Protein AF-A0AAV6YEI7-F1 (afdb_monomer)

pLDDT: mean 71.67, std 19.48, range [31.8, 94.25]

Sequence (165 aa):
MTSSYTYKLFGFTEKFRGATVVNPVRDRPRTGGLQQFLQNLNHKGQGEGVAVEAGEEAPVRSASPLMQIESFLFALTNANQDGRVVVQQQGTLAQCSLKFLMLNPAVHFCEVLQDCRSVIIAGGTMQPVSDFKQQLLIAAGLLPERIVEFSCGEWRPLPVIRVLR

Organism: Engystomops pustulosus (NCBI:txid76066)

Nearest PDB structures (foldseek):
  6i9r-assembly1_I  TM=1.459E-01  e=4.360E-01  Homo sapiens
  3gw6-assembly2_C  TM=1.438E-01  e=2.934E+00  Escherichia phage K1F

Secondary structure (DSSP, 8-state):
--HHHHHHHHHHHHHTTTSS---------S--HHHHHHHHHHH--S--------------TT--HHHHHHHHHHHHHS--TTEEEEEE--SSGGG-EEEEEES-SHHHHHHHHHH-SEEEEE-TT--SHHHHIIIIIITTT--GGGEEEEEE-SSSPEEEEEEE-

Structure (mmCIF, N/CA/C/O backbone):
data_AF-A0AAV6YEI7-F1
#
_entry.id   AF-A0AAV6YEI7-F1
#
loop_
_atom_site.group_PDB
_atom_site.id
_atom_site.type_symbol
_atom_site.label_atom_id
_atom_site.label_alt_id
_atom_site.label_comp_id
_atom_site.label_asym_id
_atom_site.label_entity_id
_atom_site.label_seq_id
_atom_site.pdbx_PDB_ins_code
_atom_site.Cartn_x
_atom_site.Cartn_y
_atom_site.Cartn_z
_atom_site.occupancy
_atom_site.B_iso_or_equiv
_atom_site.auth_seq_id
_atom_site.auth_comp_id
_atom_site.auth_asym_id
_atom_site.auth_atom_id
_atom_site.pdbx_PDB_model_num
ATOM 1 N N . MET A 1 1 ? -22.895 8.408 -4.593 1.00 40.12 1 MET A N 1
ATOM 2 C CA . MET A 1 1 ? -24.005 8.235 -3.622 1.00 40.12 1 MET A CA 1
ATOM 3 C C . MET A 1 1 ? -23.623 8.591 -2.170 1.00 40.12 1 MET A C 1
ATOM 5 O O . MET A 1 1 ? -24.346 8.234 -1.256 1.00 40.12 1 MET A O 1
ATOM 9 N N . THR A 1 2 ? -22.555 9.359 -1.917 1.00 48.31 2 THR A N 1
ATOM 10 C CA . THR A 1 2 ? -22.012 9.610 -0.559 1.00 48.31 2 THR A CA 1
ATOM 11 C C . THR A 1 2 ? -22.419 10.957 0.067 1.00 48.31 2 THR A C 1
ATOM 13 O O . THR A 1 2 ? -22.122 11.228 1.229 1.00 48.31 2 THR A O 1
ATOM 16 N N . SER A 1 3 ? -23.127 11.821 -0.671 1.00 53.50 3 SER A N 1
ATOM 17 C CA . SER A 1 3 ? -23.370 13.206 -0.236 1.00 53.50 3 SER A CA 1
ATOM 18 C C . SER A 1 3 ? -24.478 13.344 0.826 1.00 53.50 3 SER A C 1
ATOM 20 O O . SER A 1 3 ? -24.298 14.068 1.798 1.00 53.50 3 SER A O 1
ATOM 22 N N . SER A 1 4 ? -25.595 12.606 0.734 1.00 49.75 4 SER A N 1
ATOM 23 C CA . SER A 1 4 ? -26.740 12.809 1.652 1.00 49.75 4 SER A CA 1
ATOM 24 C C . SER A 1 4 ? -26.497 12.304 3.084 1.00 49.75 4 SER A C 1
ATOM 26 O O . SER A 1 4 ? -26.975 12.912 4.043 1.00 49.75 4 SER A O 1
ATOM 28 N N . TYR A 1 5 ? -25.728 11.222 3.247 1.00 55.44 5 TYR A N 1
ATOM 29 C CA . TYR A 1 5 ? -25.416 10.657 4.566 1.00 55.44 5 TYR A CA 1
ATOM 30 C C . TYR A 1 5 ? -24.454 11.545 5.359 1.00 55.44 5 TYR A C 1
ATOM 32 O O . TYR A 1 5 ? -24.682 11.800 6.541 1.00 55.44 5 TYR A O 1
ATOM 40 N N . THR A 1 6 ? -23.452 12.108 4.682 1.00 58.28 6 THR A N 1
ATOM 41 C CA . THR A 1 6 ? -22.434 12.981 5.280 1.00 58.28 6 THR A CA 1
ATOM 42 C C . THR A 1 6 ? -23.044 14.210 5.969 1.00 58.28 6 THR A C 1
ATOM 44 O O . THR A 1 6 ? -22.725 14.494 7.124 1.00 58.28 6 THR A O 1
ATOM 47 N N . TYR A 1 7 ? -23.988 14.903 5.317 1.00 55.78 7 TYR A N 1
ATOM 48 C CA . TYR A 1 7 ? -24.651 16.078 5.907 1.00 55.78 7 TYR A CA 1
ATOM 49 C C . TYR A 1 7 ? -25.554 15.727 7.095 1.00 55.78 7 TYR A C 1
ATOM 51 O O . TYR A 1 7 ? -25.612 16.472 8.074 1.00 55.78 7 TYR A O 1
ATOM 59 N N . LYS A 1 8 ? -26.241 14.579 7.042 1.00 57.72 8 LYS A N 1
ATOM 60 C CA . LYS A 1 8 ? -27.113 14.122 8.136 1.00 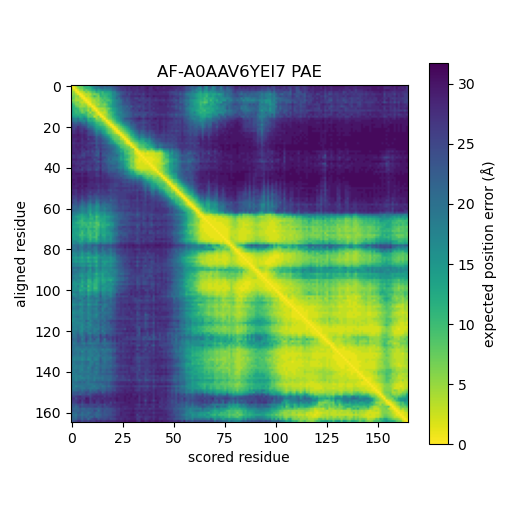57.72 8 LYS A CA 1
ATOM 61 C C . LYS A 1 8 ? -26.320 13.733 9.384 1.00 57.72 8 LYS A C 1
ATOM 63 O O . LYS A 1 8 ? -26.767 13.996 10.498 1.00 57.72 8 LYS A O 1
ATOM 68 N N . LEU A 1 9 ? -25.137 13.151 9.200 1.00 57.50 9 LEU A N 1
ATOM 69 C CA . LEU A 1 9 ? -24.235 12.773 10.289 1.00 57.50 9 LEU A CA 1
ATOM 70 C C . LEU A 1 9 ? -23.588 13.993 10.954 1.00 57.50 9 LEU A C 1
ATOM 72 O O . LEU A 1 9 ? -23.445 14.008 12.176 1.00 57.50 9 LEU A O 1
ATOM 76 N N . PHE A 1 10 ? -23.282 15.048 10.190 1.00 54.28 10 PHE A N 1
ATOM 77 C CA . PHE A 1 10 ? -22.758 16.303 10.741 1.00 54.28 10 PHE A CA 1
ATOM 78 C C . PHE A 1 10 ? -23.701 16.902 11.801 1.00 54.28 10 PHE A C 1
ATOM 80 O O . PHE A 1 10 ? -23.269 17.189 12.919 1.00 54.28 10 PHE A O 1
ATOM 87 N N . GLY A 1 11 ? -25.006 16.964 11.509 1.00 56.75 11 GLY A N 1
ATOM 88 C CA . GLY A 1 11 ? -26.021 17.452 12.454 1.00 56.75 11 GLY A CA 1
ATOM 89 C C . GLY A 1 11 ? -26.229 16.566 13.693 1.00 56.75 11 GLY A C 1
ATOM 90 O O . GLY A 1 11 ? -26.733 17.036 14.713 1.00 56.75 11 GLY A O 1
ATOM 91 N N . PHE A 1 12 ? -25.826 15.291 13.648 1.00 55.81 12 PHE A N 1
ATOM 92 C CA . PHE A 1 12 ? -25.880 14.395 14.809 1.00 55.81 12 PHE A CA 1
ATOM 93 C C . PHE A 1 12 ? -24.758 14.702 15.809 1.00 55.81 12 PHE A C 1
ATOM 95 O O . PHE A 1 12 ? -24.971 14.663 17.017 1.00 55.81 12 PHE A O 1
ATOM 102 N N . THR A 1 13 ? -23.573 15.079 15.324 1.00 55.34 13 THR A N 1
ATOM 103 C CA . THR A 1 13 ? -22.413 15.352 16.190 1.00 55.34 13 THR A CA 1
ATOM 104 C C . THR A 1 13 ? -22.538 16.613 17.032 1.00 55.34 13 THR A C 1
ATOM 106 O O . THR A 1 13 ? -22.047 16.638 18.159 1.00 55.34 13 THR A O 1
ATOM 109 N N . GLU A 1 14 ? -23.255 17.630 16.547 1.00 56.97 14 GLU A N 1
ATOM 110 C CA . GLU A 1 14 ? -23.537 18.830 17.341 1.00 56.97 14 GLU A CA 1
ATOM 111 C C . GLU A 1 14 ? -24.400 18.524 18.569 1.00 56.97 14 GLU A C 1
ATOM 113 O O . GLU A 1 14 ? -24.188 19.115 19.626 1.00 56.97 14 GLU A O 1
ATOM 118 N N . LYS A 1 15 ? -25.318 17.552 18.474 1.00 54.22 15 LYS A N 1
ATOM 119 C CA . LYS A 1 15 ? -26.237 17.200 19.570 1.00 54.22 15 LYS A CA 1
ATOM 120 C C . LYS A 1 15 ? -25.572 16.444 20.721 1.00 54.22 15 LYS A C 1
ATOM 122 O O . LYS A 1 15 ? -26.076 16.496 21.837 1.00 54.22 15 LYS A O 1
ATOM 127 N N . PHE A 1 16 ? -24.443 15.779 20.474 1.00 52.91 16 PHE A N 1
ATOM 128 C CA . PHE A 1 16 ? -23.733 14.975 21.480 1.00 52.91 16 PHE A CA 1
ATOM 129 C C . PHE A 1 16 ? -22.395 15.580 21.925 1.00 52.91 16 PHE A C 1
ATOM 131 O O . PHE A 1 16 ? -21.659 14.962 22.691 1.00 52.91 16 PHE A O 1
ATOM 138 N N . ARG A 1 17 ? -22.105 16.830 21.538 1.00 48.94 17 ARG A N 1
ATOM 139 C CA . ARG A 1 17 ? -20.912 17.577 21.978 1.00 48.94 17 ARG A CA 1
ATOM 140 C C . ARG A 1 17 ? -20.897 17.902 23.487 1.00 48.94 17 ARG A C 1
ATOM 142 O O . ARG A 1 17 ? -19.934 18.486 23.967 1.00 48.94 17 ARG A O 1
ATOM 149 N N . GLY A 1 18 ? -21.953 17.545 24.226 1.00 43.75 18 GLY A N 1
ATOM 150 C CA . GLY A 1 18 ? -22.171 17.891 25.636 1.00 43.75 18 GLY A CA 1
ATOM 151 C C . GLY A 1 18 ? -21.832 16.819 26.682 1.00 43.75 18 GLY A C 1
ATOM 152 O O . GLY A 1 18 ? -22.136 17.038 27.848 1.00 43.75 18 GLY A O 1
ATOM 153 N N . ALA A 1 19 ? -21.230 15.678 26.325 1.00 44.81 19 ALA A N 1
ATOM 154 C CA . ALA A 1 19 ? -20.910 14.628 27.311 1.00 44.81 19 ALA A CA 1
ATOM 155 C C . ALA A 1 19 ? -19.537 14.783 28.005 1.00 44.81 19 ALA A C 1
ATOM 157 O O . ALA A 1 19 ? -19.226 14.029 28.922 1.00 44.81 19 ALA A O 1
ATOM 158 N N . THR A 1 20 ? -18.726 15.773 27.626 1.00 39.41 20 THR A N 1
ATOM 159 C CA . THR A 1 20 ? -17.474 16.127 28.315 1.00 39.41 20 THR A CA 1
ATOM 160 C C . THR A 1 20 ? -17.583 17.535 28.891 1.00 39.41 20 THR A C 1
ATOM 162 O O . THR A 1 20 ? -17.179 18.526 28.289 1.00 39.41 20 THR A O 1
ATOM 165 N N . VAL A 1 21 ? -18.178 17.628 30.080 1.00 39.97 21 VAL A N 1
ATOM 166 C CA . VAL A 1 21 ? -18.236 18.866 30.861 1.00 39.97 21 VAL A CA 1
ATOM 167 C C . VAL A 1 21 ? -16.884 19.096 31.533 1.00 39.97 21 VAL A C 1
ATOM 169 O O . VAL A 1 21 ? -16.570 18.459 32.532 1.00 39.97 21 VAL A O 1
ATOM 172 N N . VAL A 1 22 ? -16.119 20.061 31.027 1.00 35.62 22 VAL A N 1
ATOM 173 C CA . VAL A 1 22 ? -15.235 20.894 31.853 1.00 35.62 22 VAL A CA 1
ATOM 174 C C . VAL A 1 22 ? -15.456 22.340 31.416 1.00 35.62 22 VAL A C 1
ATOM 176 O O . VAL A 1 22 ? -14.918 22.787 30.408 1.00 35.62 22 VAL A O 1
ATOM 179 N N . ASN A 1 23 ? -16.287 23.068 32.163 1.00 37.44 23 ASN A N 1
ATOM 180 C CA . ASN A 1 23 ? -16.282 24.530 32.131 1.00 37.44 23 ASN A CA 1
ATOM 181 C C . ASN A 1 23 ? -15.180 25.024 33.080 1.00 37.44 23 ASN 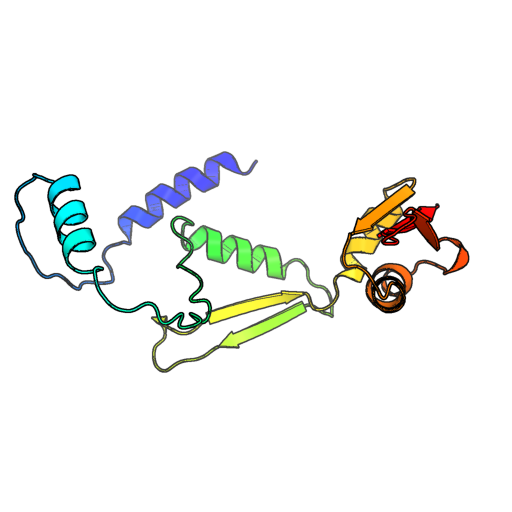A C 1
ATOM 183 O O . ASN A 1 23 ? -15.026 24.481 34.175 1.00 37.44 23 ASN A O 1
ATOM 187 N N . PRO A 1 24 ? -14.491 26.117 32.723 1.00 38.97 24 PRO A N 1
ATOM 188 C CA . PRO A 1 24 ? -14.802 27.312 33.491 1.00 38.97 24 PRO A CA 1
ATOM 189 C C . PRO A 1 24 ? -15.117 28.521 32.610 1.00 38.97 24 PRO A C 1
ATOM 191 O O . PRO A 1 24 ? -14.496 28.791 31.584 1.00 38.97 24 PRO A O 1
ATOM 194 N N . VAL A 1 25 ? -16.100 29.269 33.099 1.00 46.53 25 VAL A N 1
ATOM 195 C CA . VAL A 1 25 ? -16.501 30.607 32.674 1.00 46.53 25 VAL A CA 1
ATOM 196 C C . VAL A 1 25 ? -15.303 31.561 32.714 1.00 46.53 25 VAL A C 1
ATOM 198 O O . VAL A 1 25 ? -14.607 31.642 33.727 1.00 46.53 25 VAL A O 1
ATOM 201 N N . ARG A 1 26 ? -15.106 32.344 31.647 1.00 33.38 26 ARG A N 1
ATOM 202 C CA . ARG A 1 26 ? -14.465 33.665 31.732 1.00 33.38 26 ARG A CA 1
ATOM 203 C C . ARG A 1 26 ? -14.844 34.523 30.529 1.00 33.38 26 ARG A C 1
ATOM 205 O O . ARG A 1 26 ? -14.409 34.258 29.410 1.00 33.38 26 ARG A O 1
ATOM 212 N N . ASP A 1 27 ? -15.628 35.562 30.793 1.00 44.41 27 ASP A N 1
ATOM 213 C CA . ASP A 1 27 ? -15.865 36.673 29.877 1.00 44.41 27 ASP A CA 1
ATOM 214 C C . ASP A 1 27 ? -14.535 37.251 29.379 1.00 44.41 27 ASP A C 1
ATOM 216 O O . ASP A 1 27 ? -13.629 37.523 30.173 1.00 44.41 27 ASP A O 1
ATOM 220 N N . ARG A 1 28 ? -14.408 37.474 28.065 1.00 46.69 28 ARG A N 1
ATOM 221 C CA . ARG A 1 28 ? -13.392 38.387 27.523 1.00 46.69 28 ARG A CA 1
ATOM 222 C C . ARG A 1 28 ? -14.003 39.297 26.456 1.00 46.69 28 ARG A C 1
ATOM 224 O O . ARG A 1 28 ? -14.660 38.796 25.542 1.00 46.69 28 ARG A O 1
ATOM 231 N N . PRO A 1 29 ? -13.783 40.620 26.550 1.00 45.94 29 PRO A N 1
ATOM 232 C CA . PRO A 1 29 ? -14.271 41.574 25.569 1.00 45.94 29 PRO A CA 1
ATOM 233 C C . PRO A 1 29 ? -13.578 41.372 24.217 1.00 45.94 29 PRO A C 1
ATOM 235 O O . PRO A 1 29 ? -12.398 41.026 24.128 1.00 45.94 29 PRO A O 1
ATOM 238 N N . ARG A 1 30 ? -14.354 41.577 23.151 1.00 49.03 30 ARG A N 1
ATOM 239 C CA . ARG A 1 30 ? -13.927 41.475 21.756 1.00 49.03 30 ARG A CA 1
ATOM 240 C C . ARG A 1 30 ? -13.045 42.661 21.374 1.00 49.03 30 ARG A C 1
ATOM 242 O O . ARG A 1 30 ? -13.559 43.655 20.878 1.00 49.03 30 ARG A O 1
ATOM 249 N N . THR A 1 31 ? -11.733 42.518 21.511 1.00 53.16 31 THR A N 1
ATOM 250 C CA . THR A 1 31 ? -10.774 43.360 20.782 1.00 53.16 31 THR A CA 1
ATOM 251 C C . THR A 1 31 ? -9.393 42.707 20.739 1.00 53.16 31 THR A C 1
ATOM 253 O O . THR A 1 31 ? -8.850 42.318 21.765 1.00 53.16 31 THR A O 1
ATOM 256 N N . GLY A 1 32 ? -8.802 42.638 19.539 1.00 54.69 32 GLY A N 1
ATOM 257 C CA . GLY A 1 32 ? -7.345 42.739 19.398 1.00 54.69 32 GLY A CA 1
ATOM 258 C C . GLY A 1 32 ? -6.532 41.464 19.152 1.00 54.69 32 GLY A C 1
ATOM 259 O O . GLY A 1 32 ? -5.502 41.290 19.795 1.00 54.69 32 GLY A O 1
ATOM 260 N N . GLY A 1 33 ? -6.878 40.632 18.159 1.00 69.19 33 GLY A N 1
ATOM 261 C CA . GLY A 1 33 ? -5.979 39.551 17.698 1.00 69.19 33 GLY A CA 1
ATOM 262 C C . GLY A 1 33 ? -4.579 40.049 17.288 1.00 69.19 33 GLY A C 1
ATOM 263 O O . GLY A 1 33 ? -3.578 39.372 17.505 1.00 69.19 33 GLY A O 1
ATOM 264 N N . LEU A 1 34 ? -4.494 41.287 16.792 1.00 73.75 34 LEU A N 1
ATOM 265 C CA . LEU A 1 34 ? -3.230 41.951 16.471 1.00 73.75 34 LEU A CA 1
ATOM 266 C C . LEU A 1 34 ? -2.430 42.357 17.723 1.00 73.75 34 LEU A C 1
ATOM 268 O O . LEU A 1 34 ? -1.206 42.266 17.736 1.00 73.75 34 LEU A O 1
ATOM 272 N N . GLN A 1 35 ? -3.108 42.773 18.795 1.00 74.19 35 GLN A N 1
ATOM 273 C CA . GLN A 1 35 ? -2.458 43.229 20.027 1.00 74.19 35 GLN A CA 1
ATOM 274 C C . GLN A 1 35 ? -1.762 42.065 20.747 1.00 74.19 35 GLN A C 1
ATOM 276 O O . GLN A 1 35 ? -0.666 42.220 21.281 1.00 74.19 35 GLN A O 1
ATOM 281 N N . GLN A 1 36 ? -2.363 40.876 20.676 1.00 73.75 36 GLN A N 1
ATOM 282 C CA . GLN A 1 36 ? -1.796 39.650 21.228 1.00 73.75 36 GLN A CA 1
ATOM 283 C C . GLN A 1 36 ? -0.602 39.135 20.407 1.00 73.75 36 GLN A C 1
ATOM 285 O O . GLN A 1 36 ? 0.367 38.626 20.967 1.00 73.75 36 GLN A O 1
ATOM 290 N N . PHE A 1 37 ? -0.626 39.332 19.086 1.00 75.94 37 PHE A N 1
ATOM 291 C CA . PHE A 1 37 ? 0.499 39.004 18.211 1.00 75.94 37 PHE A CA 1
ATOM 292 C C . PHE A 1 37 ? 1.723 39.897 18.473 1.00 75.94 37 PHE A C 1
ATOM 294 O O . PHE A 1 37 ? 2.837 39.392 18.611 1.00 75.94 37 PHE A O 1
ATOM 301 N N . LEU A 1 38 ? 1.518 41.210 18.624 1.00 77.19 38 LEU A N 1
ATOM 302 C CA . LEU A 1 38 ? 2.601 42.150 18.937 1.00 77.19 38 LEU A CA 1
ATOM 303 C C . LEU A 1 38 ? 3.234 41.876 20.313 1.00 77.19 38 LEU A C 1
ATOM 305 O O . LEU A 1 38 ? 4.450 41.985 20.459 1.00 77.19 38 LEU A O 1
ATOM 309 N N . GLN A 1 39 ? 2.442 41.450 21.304 1.00 71.81 39 GLN A N 1
ATOM 310 C CA . GLN A 1 39 ? 2.969 41.050 22.615 1.00 71.81 39 GLN A CA 1
ATOM 311 C C . GLN A 1 39 ? 3.868 39.806 22.542 1.00 71.81 39 GLN A C 1
ATOM 313 O O . GLN A 1 39 ? 4.894 39.761 23.223 1.00 71.81 39 GLN A O 1
ATOM 318 N N . ASN A 1 40 ? 3.529 38.830 21.692 1.00 75.56 40 ASN A N 1
ATOM 319 C CA . ASN A 1 40 ? 4.316 37.604 21.527 1.00 75.56 40 ASN A CA 1
ATOM 320 C C . ASN A 1 40 ? 5.655 37.849 20.820 1.00 75.56 40 ASN A C 1
ATOM 322 O O . ASN A 1 40 ? 6.659 37.238 21.182 1.00 75.56 40 ASN A O 1
ATOM 326 N N . LEU A 1 41 ? 5.693 38.757 19.841 1.00 77.31 41 LEU A N 1
ATOM 327 C CA . LEU A 1 41 ? 6.937 39.115 19.155 1.00 77.31 41 LEU A CA 1
ATOM 328 C C . LEU A 1 41 ? 7.927 39.822 20.083 1.00 77.31 41 LEU A C 1
ATOM 330 O O . LEU A 1 41 ? 9.122 39.549 20.016 1.00 77.31 41 LEU A O 1
ATOM 334 N N . ASN A 1 42 ? 7.437 40.662 20.998 1.00 66.31 42 ASN A N 1
ATOM 335 C CA . ASN A 1 42 ? 8.304 41.395 21.919 1.00 66.31 42 ASN A CA 1
ATOM 336 C C . ASN A 1 42 ? 9.016 40.487 22.944 1.00 66.31 42 ASN A C 1
ATOM 338 O O . ASN A 1 42 ? 10.025 40.881 23.517 1.00 66.31 42 ASN A O 1
ATOM 342 N N . HIS A 1 43 ? 8.517 39.264 23.164 1.00 57.97 43 HIS A N 1
ATOM 343 C CA . HIS A 1 43 ? 9.137 38.291 24.072 1.00 57.97 43 HIS A CA 1
ATOM 344 C C . HIS A 1 43 ? 10.122 37.345 23.370 1.00 57.97 43 HIS A C 1
ATOM 346 O O . HIS A 1 43 ? 10.941 36.718 24.036 1.00 57.97 43 HIS A O 1
ATOM 352 N N . LYS A 1 44 ? 10.097 37.249 22.034 1.00 52.97 44 LYS A N 1
ATOM 353 C CA . LYS A 1 44 ? 10.932 36.310 21.262 1.00 52.97 44 LYS A CA 1
ATOM 354 C C . LYS A 1 44 ? 12.280 36.920 20.844 1.00 52.97 44 LYS A C 1
ATOM 356 O O . LYS A 1 44 ? 12.774 36.666 19.750 1.00 52.97 44 LYS A O 1
ATOM 361 N N . GLY A 1 45 ? 12.844 37.762 21.709 1.00 46.81 45 GLY A N 1
ATOM 362 C CA . GLY A 1 45 ? 14.048 38.548 21.443 1.00 46.81 45 GLY A CA 1
ATOM 363 C C . GLY A 1 45 ? 15.376 37.930 21.886 1.00 46.81 45 GLY A C 1
ATOM 364 O O . GLY A 1 45 ? 16.396 38.573 21.667 1.00 46.81 45 GLY A O 1
ATOM 365 N N . GLN A 1 46 ? 15.422 36.740 22.504 1.00 37.03 46 GLN A N 1
ATOM 366 C CA . GLN A 1 46 ? 16.692 36.103 22.895 1.00 37.03 46 GLN A CA 1
ATOM 367 C C . GLN A 1 46 ? 16.625 34.564 22.844 1.00 37.03 46 GLN A C 1
ATOM 369 O O . GLN A 1 46 ? 15.851 33.957 23.577 1.00 37.03 46 GLN A O 1
ATOM 374 N N . GLY A 1 47 ? 17.489 33.956 22.018 1.00 33.38 47 GLY A N 1
ATOM 375 C CA . GLY A 1 47 ? 17.948 32.564 22.151 1.00 33.38 47 GLY A CA 1
ATOM 376 C C . GLY A 1 47 ? 17.304 31.535 21.217 1.00 33.38 47 GLY A C 1
ATOM 377 O O . GLY A 1 47 ? 16.330 30.884 21.581 1.00 33.38 47 GLY A O 1
ATOM 378 N N . GLU A 1 48 ? 17.891 31.333 20.036 1.00 36.00 48 GLU A N 1
ATOM 379 C CA . GLU A 1 48 ? 17.605 30.189 19.163 1.00 36.00 48 GLU A CA 1
ATOM 380 C C . GLU A 1 48 ? 18.303 28.922 19.684 1.00 36.00 48 GLU A C 1
ATOM 382 O O . GLU A 1 48 ? 19.528 28.834 19.723 1.00 36.00 48 GLU A O 1
ATOM 387 N N . GLY A 1 49 ? 17.502 27.923 20.053 1.00 31.80 49 GLY A N 1
ATOM 388 C CA . GLY A 1 49 ? 17.905 26.532 20.231 1.00 31.80 49 GLY A CA 1
ATOM 389 C C . GLY A 1 49 ? 16.795 25.656 19.660 1.00 31.80 49 GLY A C 1
ATOM 390 O O . GLY A 1 49 ? 15.694 25.614 20.203 1.00 31.80 49 GLY A O 1
ATOM 391 N N . VAL A 1 50 ? 17.053 25.024 18.515 1.00 37.66 50 VAL A N 1
ATOM 392 C CA . VAL A 1 50 ? 16.086 24.179 17.803 1.00 37.66 50 VAL A CA 1
ATOM 393 C C . VAL A 1 50 ? 15.928 22.863 18.565 1.00 37.66 50 VAL A C 1
ATOM 395 O O . VAL A 1 50 ? 16.779 21.981 18.477 1.00 37.66 50 VAL A O 1
ATOM 398 N N . ALA A 1 51 ? 14.835 22.736 19.318 1.00 31.89 51 ALA A N 1
ATOM 399 C CA . ALA A 1 51 ? 14.348 21.454 19.804 1.00 31.89 51 ALA A CA 1
ATOM 400 C C . ALA A 1 51 ? 13.485 20.805 18.712 1.00 31.89 51 ALA A C 1
ATOM 402 O O . ALA A 1 51 ? 12.556 21.413 18.183 1.00 31.89 51 ALA A O 1
ATOM 403 N N . VAL A 1 52 ? 13.839 19.570 18.364 1.00 37.69 52 VAL A N 1
ATOM 404 C CA . VAL A 1 52 ? 13.079 18.688 17.478 1.00 37.69 52 VAL A CA 1
ATOM 405 C C . VAL A 1 52 ? 11.793 18.296 18.204 1.00 37.69 52 VAL A C 1
ATOM 407 O O . VAL A 1 52 ? 11.846 17.542 19.174 1.00 37.69 52 VAL A O 1
ATOM 410 N N . GLU A 1 53 ? 10.645 18.804 17.757 1.00 33.31 53 GLU A N 1
ATOM 411 C CA . GLU A 1 53 ? 9.354 18.315 18.237 1.00 33.31 53 GLU A CA 1
ATOM 412 C C . GLU A 1 53 ? 9.025 16.984 17.557 1.00 33.31 53 GLU A C 1
ATOM 414 O O . GLU A 1 53 ? 8.879 16.886 16.336 1.00 33.31 53 GLU A O 1
ATOM 419 N N . ALA A 1 54 ? 8.946 15.941 18.384 1.00 33.16 54 ALA A N 1
ATOM 420 C CA . ALA A 1 54 ? 8.305 14.685 18.048 1.00 33.16 54 ALA A CA 1
ATOM 421 C C . ALA A 1 54 ? 6.867 14.973 17.600 1.00 33.16 54 ALA A C 1
ATOM 423 O O . ALA A 1 54 ? 6.145 15.713 18.264 1.00 33.16 54 ALA A O 1
ATOM 424 N N . GLY A 1 55 ? 6.475 14.405 16.459 1.00 34.28 55 GLY A N 1
ATOM 425 C CA . GLY A 1 55 ? 5.175 14.640 15.843 1.00 34.28 55 GLY A CA 1
ATOM 426 C C . GLY A 1 55 ? 4.018 14.234 16.751 1.00 34.28 55 GLY A C 1
ATOM 427 O O . GLY A 1 55 ? 3.617 13.072 16.776 1.00 34.28 55 GLY A O 1
ATOM 428 N N . GLU A 1 56 ? 3.444 15.209 17.447 1.00 38.09 56 GLU A N 1
ATOM 429 C CA . GLU A 1 56 ? 2.056 15.146 17.875 1.00 38.09 56 GLU A CA 1
ATOM 430 C C . GLU A 1 56 ? 1.193 15.297 16.617 1.00 38.09 56 GLU A C 1
ATOM 432 O O . GLU A 1 56 ? 1.073 16.380 16.039 1.00 38.09 56 GLU A O 1
ATOM 437 N N . GLU A 1 57 ? 0.623 14.183 16.145 1.00 44.22 57 GLU A N 1
ATOM 438 C CA . GLU A 1 57 ? -0.456 14.206 15.159 1.00 44.22 57 GLU A CA 1
ATOM 439 C C . GLU A 1 57 ? -1.569 15.104 15.711 1.00 44.22 57 GLU A C 1
ATOM 441 O O . GLU A 1 57 ? -2.308 14.726 16.622 1.00 44.22 57 GLU A O 1
ATOM 446 N N . ALA A 1 58 ? -1.668 16.325 15.179 1.00 39.97 58 ALA A N 1
ATOM 447 C CA . ALA A 1 58 ? -2.755 17.233 15.494 1.00 39.97 58 ALA A CA 1
ATOM 448 C C . ALA A 1 58 ? -4.086 16.475 15.336 1.00 39.97 58 ALA A C 1
ATOM 450 O O . ALA A 1 58 ? -4.285 15.818 14.308 1.00 39.97 58 ALA A O 1
ATOM 451 N N . PRO A 1 59 ? -5.010 16.550 16.313 1.00 46.53 59 PRO A N 1
ATOM 452 C CA . PRO A 1 59 ? -6.263 15.820 16.231 1.00 46.53 59 PRO A CA 1
ATOM 453 C C . PRO A 1 59 ? -6.964 16.254 14.951 1.00 46.53 59 PRO A C 1
ATOM 455 O O . PRO A 1 59 ? -7.188 17.451 14.754 1.00 46.53 59 PRO A O 1
ATOM 458 N N . VAL A 1 60 ? -7.260 15.287 14.077 1.00 48.31 60 VAL A N 1
ATOM 459 C CA . VAL A 1 60 ? -7.974 15.488 12.813 1.00 48.31 60 VAL A CA 1
ATOM 460 C C . VAL A 1 60 ? -9.251 16.261 13.123 1.00 48.31 60 VAL A C 1
ATOM 462 O O . VAL A 1 60 ? -10.250 15.718 13.600 1.00 48.31 60 VAL A O 1
ATOM 465 N N . ARG A 1 61 ? -9.197 17.578 12.923 1.00 52.72 61 ARG A N 1
ATOM 466 C CA . ARG A 1 61 ? -10.335 18.458 13.138 1.00 52.72 61 ARG A CA 1
ATOM 467 C C . ARG A 1 61 ? -11.334 18.142 12.030 1.00 52.72 61 ARG A C 1
ATOM 469 O O . ARG A 1 61 ? -10.992 18.238 10.857 1.00 52.72 61 ARG A O 1
ATOM 476 N N . SER A 1 62 ? -12.571 17.835 12.425 1.00 51.66 62 SER A N 1
ATOM 477 C CA . SER A 1 62 ? -13.795 17.834 11.600 1.00 51.66 62 SER A CA 1
ATOM 478 C C . SER A 1 62 ? -14.168 16.594 10.765 1.00 51.66 62 SER A C 1
ATOM 480 O O . SER A 1 62 ? -14.833 16.732 9.745 1.00 51.66 62 SER A O 1
ATOM 482 N N . ALA A 1 63 ? -13.884 15.374 11.231 1.00 59.47 63 ALA A N 1
ATOM 483 C CA . ALA A 1 63 ? -14.694 14.214 10.830 1.00 59.47 63 ALA A CA 1
ATOM 484 C C . ALA A 1 63 ? -15.720 13.912 11.932 1.00 59.47 63 ALA A C 1
ATOM 486 O O . ALA A 1 63 ? -15.381 13.943 13.116 1.00 59.47 63 ALA A O 1
ATOM 487 N N . SER A 1 64 ? -16.977 13.637 11.572 1.00 82.00 64 SER A N 1
ATOM 488 C CA . SER A 1 64 ? -17.939 13.139 12.561 1.00 82.00 64 SER A CA 1
ATOM 489 C C . SER A 1 64 ? -17.405 11.831 13.178 1.00 82.00 64 SER A C 1
ATOM 491 O O . SER A 1 64 ? -16.843 11.021 12.436 1.00 82.00 64 SER A O 1
ATOM 493 N N . PRO A 1 65 ? -17.567 11.565 14.491 1.00 80.62 65 PRO A N 1
ATOM 494 C CA . PRO A 1 65 ? -17.102 10.310 15.092 1.00 80.62 65 PRO A CA 1
ATOM 495 C C . PRO A 1 65 ? -17.665 9.073 14.382 1.00 80.62 65 PRO A C 1
ATOM 497 O O . PRO A 1 65 ? -16.996 8.055 14.250 1.00 80.62 65 PRO A O 1
ATOM 500 N N . LEU A 1 66 ? -18.881 9.184 13.843 1.00 86.06 66 LEU A N 1
ATOM 501 C CA . LEU A 1 66 ? -19.502 8.127 13.052 1.00 86.06 66 LEU A CA 1
ATOM 502 C C . LEU A 1 66 ? -18.827 7.917 11.692 1.00 86.06 66 LEU A C 1
ATOM 504 O O . LEU A 1 66 ? -18.691 6.773 11.283 1.00 86.06 66 LEU A O 1
ATOM 508 N N . MET A 1 67 ? -18.341 8.968 11.024 1.00 84.56 67 MET A N 1
ATOM 509 C CA . MET A 1 67 ? -17.541 8.808 9.801 1.00 84.56 67 MET A CA 1
ATOM 510 C C . MET A 1 67 ? -16.194 8.142 10.076 1.00 84.56 67 MET A C 1
ATOM 512 O O . MET A 1 67 ? -15.704 7.394 9.234 1.00 84.56 67 MET A O 1
ATOM 516 N N . GLN A 1 68 ? -15.593 8.381 11.246 1.00 84.12 68 GLN A N 1
ATOM 517 C CA . GLN A 1 68 ? -14.370 7.675 11.646 1.00 84.12 68 GLN A CA 1
ATOM 518 C C . GLN A 1 68 ? -14.642 6.179 11.844 1.00 84.12 68 GLN A C 1
ATOM 520 O O . GLN A 1 68 ? -13.878 5.350 11.355 1.00 84.12 68 GLN A O 1
ATOM 525 N N . ILE A 1 69 ? -15.760 5.832 12.490 1.00 89.06 69 ILE A N 1
ATOM 526 C CA . ILE A 1 69 ? -16.191 4.438 12.664 1.00 89.06 69 ILE A CA 1
ATOM 527 C C . ILE A 1 69 ? -16.521 3.796 11.312 1.00 89.06 69 ILE A C 1
ATOM 529 O O . ILE A 1 69 ? -16.057 2.694 11.041 1.00 89.06 69 ILE A O 1
ATOM 533 N N . GLU A 1 70 ? -17.274 4.479 10.448 1.00 89.94 70 GLU A N 1
ATOM 534 C CA . GLU A 1 70 ? -17.596 4.005 9.097 1.00 89.94 70 GLU A CA 1
ATOM 535 C C . GLU A 1 70 ? -16.325 3.739 8.290 1.00 89.94 70 GLU A C 1
ATOM 537 O O . GLU A 1 70 ? -16.170 2.658 7.733 1.00 89.94 70 GLU A O 1
ATOM 542 N N . SER A 1 71 ? -15.387 4.688 8.282 1.00 87.44 71 SER A N 1
ATOM 543 C CA . SER A 1 71 ? -14.116 4.548 7.564 1.00 87.44 71 SER A CA 1
ATOM 544 C C . SER A 1 71 ? -13.291 3.381 8.104 1.00 87.44 71 SER A C 1
ATOM 546 O O . SER A 1 71 ? -12.688 2.648 7.327 1.00 87.44 71 SER A O 1
ATOM 548 N N . PHE A 1 72 ? -13.285 3.173 9.425 1.00 89.94 72 PHE A N 1
ATOM 549 C CA . PHE A 1 72 ? -12.600 2.043 10.047 1.00 89.94 72 PHE A CA 1
ATOM 550 C C . PHE A 1 72 ? -13.248 0.705 9.673 1.00 89.94 72 PHE A C 1
ATOM 552 O O . PHE A 1 72 ? -12.550 -0.215 9.257 1.00 89.94 72 PHE A O 1
ATOM 559 N N . LEU A 1 73 ? -14.577 0.600 9.755 1.00 91.00 73 LEU A N 1
ATOM 560 C CA . LEU A 1 73 ? -15.307 -0.601 9.343 1.00 91.00 73 LEU A CA 1
ATOM 561 C C . LEU A 1 73 ? -15.130 -0.880 7.849 1.00 91.00 73 LEU A C 1
ATOM 563 O O . LEU A 1 73 ? -14.904 -2.024 7.471 1.00 91.00 73 LEU A O 1
ATOM 567 N N . PHE A 1 74 ? -15.167 0.154 7.008 1.00 87.62 74 PHE A N 1
ATOM 568 C CA . PHE A 1 74 ? -14.884 0.038 5.582 1.00 87.62 74 PHE A CA 1
ATOM 569 C C . PHE A 1 74 ? -13.452 -0.447 5.338 1.00 87.62 74 PHE A C 1
ATOM 571 O O . PHE A 1 74 ? -13.238 -1.357 4.541 1.00 87.62 74 PHE A O 1
ATOM 578 N N . ALA A 1 75 ? -12.469 0.077 6.071 1.00 86.81 75 ALA A N 1
ATOM 579 C CA . ALA A 1 75 ? -11.097 -0.405 5.984 1.00 86.81 75 ALA A CA 1
ATOM 580 C C . ALA A 1 75 ? -10.995 -1.899 6.347 1.00 86.81 75 ALA A C 1
ATOM 582 O O . ALA A 1 75 ? -10.336 -2.637 5.619 1.00 86.81 75 ALA A O 1
ATOM 583 N N . LEU A 1 76 ? -11.727 -2.368 7.369 1.00 87.44 76 LEU A N 1
ATOM 584 C CA . LEU A 1 76 ? -11.804 -3.793 7.730 1.00 87.44 76 LEU A CA 1
ATOM 585 C C . LEU A 1 76 ? -12.441 -4.677 6.646 1.00 87.44 76 LEU A C 1
ATOM 587 O O . LEU A 1 76 ? -12.184 -5.880 6.631 1.00 87.44 76 LEU A O 1
ATOM 591 N N . THR A 1 77 ? -13.248 -4.119 5.733 1.00 85.69 77 THR A N 1
ATOM 592 C CA . THR A 1 77 ? -13.792 -4.893 4.600 1.00 85.69 77 THR A CA 1
ATOM 593 C C . THR A 1 77 ? -12.736 -5.252 3.558 1.00 85.69 77 THR A C 1
ATOM 595 O O . THR A 1 77 ? -12.934 -6.212 2.815 1.00 85.69 77 THR A O 1
ATOM 598 N N . ASN A 1 78 ? -11.587 -4.560 3.543 1.00 73.69 78 ASN A N 1
ATOM 599 C CA . ASN A 1 78 ? -10.403 -4.981 2.790 1.00 73.69 78 ASN A CA 1
ATOM 600 C C . ASN A 1 78 ? -9.733 -6.157 3.519 1.00 73.69 78 ASN A C 1
ATOM 602 O O . ASN A 1 78 ? -8.628 -6.040 4.052 1.00 73.69 78 ASN A O 1
ATOM 606 N N . ALA A 1 79 ? -10.446 -7.283 3.595 1.00 60.72 79 ALA A N 1
ATOM 607 C CA . ALA A 1 79 ? -10.067 -8.494 4.309 1.00 60.72 79 ALA A CA 1
ATOM 608 C C . ALA A 1 79 ? -8.950 -9.247 3.569 1.00 60.72 79 ALA A C 1
ATOM 610 O O . ALA A 1 79 ? -9.144 -10.339 3.041 1.00 60.72 79 ALA A O 1
ATOM 611 N N . ASN A 1 80 ? -7.762 -8.653 3.539 1.00 65.31 80 ASN A N 1
ATOM 612 C CA . ASN A 1 80 ? -6.550 -9.310 3.076 1.00 65.31 80 ASN A CA 1
ATOM 613 C C . ASN A 1 80 ? -5.846 -9.977 4.263 1.00 65.31 80 ASN A C 1
ATOM 615 O O . ASN A 1 80 ? -5.874 -9.469 5.386 1.00 65.31 80 ASN A O 1
ATOM 619 N N . GLN A 1 81 ? -5.169 -11.103 4.015 1.00 69.75 81 GLN A N 1
ATOM 620 C CA . GLN A 1 81 ? -4.441 -11.865 5.046 1.00 69.75 81 GLN A CA 1
ATOM 621 C C . GLN A 1 81 ? -3.362 -11.033 5.770 1.00 69.75 81 GLN A C 1
ATOM 623 O O . GLN A 1 81 ? -2.973 -11.354 6.896 1.00 69.75 81 GLN A O 1
ATOM 628 N N . ASP A 1 82 ? -2.929 -9.930 5.160 1.00 80.00 82 ASP A N 1
ATOM 629 C CA . ASP A 1 82 ? -1.872 -9.042 5.649 1.00 80.00 82 ASP A CA 1
ATOM 630 C C . ASP A 1 82 ? -2.389 -7.812 6.419 1.00 80.00 82 ASP A C 1
ATOM 632 O O . ASP A 1 82 ? -1.596 -6.986 6.874 1.00 80.00 82 ASP A O 1
ATOM 636 N N . GLY A 1 83 ? -3.707 -7.678 6.601 1.00 85.69 83 GLY A N 1
ATOM 637 C CA . GLY A 1 83 ? -4.294 -6.642 7.453 1.00 85.69 83 GLY A CA 1
ATOM 638 C C . GLY A 1 83 ? -4.053 -6.927 8.940 1.00 85.69 83 GLY A C 1
ATOM 639 O O . GLY A 1 83 ? -4.164 -8.068 9.397 1.00 85.69 83 GLY A O 1
ATOM 640 N N . ARG A 1 84 ? -3.721 -5.904 9.731 1.00 89.00 84 ARG A N 1
ATOM 641 C CA . ARG A 1 84 ? -3.547 -6.006 11.190 1.00 89.00 84 ARG A CA 1
ATOM 642 C C . ARG A 1 84 ? -4.314 -4.908 11.907 1.00 89.00 84 ARG A C 1
ATOM 644 O O . ARG A 1 84 ? -4.266 -3.747 11.512 1.00 89.00 84 ARG A O 1
ATOM 651 N N . VAL A 1 85 ? -4.975 -5.273 13.002 1.00 92.06 85 VAL A N 1
ATOM 652 C CA . VAL A 1 85 ? -5.575 -4.316 13.935 1.00 92.06 85 VAL A CA 1
ATOM 653 C C . VAL A 1 85 ? -4.631 -4.148 15.116 1.00 92.06 85 VAL A C 1
ATOM 655 O O . VAL A 1 85 ? -4.373 -5.092 15.858 1.00 92.06 85 VAL A O 1
ATOM 658 N N . VAL A 1 86 ? -4.114 -2.938 15.286 1.00 93.00 86 VAL A N 1
ATOM 659 C CA . VAL A 1 86 ? -3.301 -2.543 16.432 1.00 93.00 86 VAL A CA 1
ATOM 660 C C . VAL A 1 86 ? -4.218 -1.922 17.473 1.00 93.00 86 VAL A C 1
ATOM 662 O O . VAL A 1 86 ? -4.886 -0.921 17.207 1.00 93.00 86 VAL A O 1
ATOM 665 N N . VAL A 1 87 ? -4.230 -2.516 18.662 1.00 94.25 87 VAL A N 1
ATOM 666 C CA . VAL A 1 87 ? -4.967 -2.017 19.823 1.00 94.25 87 VAL A CA 1
ATOM 667 C C . VAL A 1 87 ? -3.972 -1.372 20.776 1.00 94.25 87 VAL A C 1
ATOM 669 O O . VAL A 1 87 ? -3.073 -2.042 21.278 1.00 94.25 87 VAL A O 1
ATOM 672 N N . GLN A 1 88 ? -4.130 -0.079 21.033 1.00 93.44 88 GLN A N 1
ATOM 673 C CA . GLN A 1 88 ? -3.362 0.631 22.050 1.00 93.44 88 GLN A CA 1
ATOM 674 C C . GLN A 1 88 ? -4.272 0.910 23.236 1.00 93.44 88 GLN A C 1
ATOM 676 O O . GLN A 1 88 ? -5.258 1.635 23.111 1.00 93.44 88 GLN A O 1
ATOM 681 N N . GLN A 1 89 ? -3.940 0.327 24.383 1.00 92.50 89 GLN A N 1
ATOM 682 C CA . GLN A 1 89 ? -4.624 0.592 25.642 1.00 92.50 89 GLN A CA 1
ATOM 683 C C . GLN A 1 89 ? -3.754 1.522 26.485 1.00 92.50 89 GLN A C 1
ATOM 685 O O . GLN A 1 89 ? -2.546 1.314 26.592 1.00 92.50 89 GLN A O 1
ATOM 690 N N . GLN A 1 90 ? -4.362 2.556 27.056 1.00 89.94 90 GLN A N 1
ATOM 691 C CA . GLN A 1 90 ? -3.704 3.505 27.953 1.00 89.94 90 GLN A CA 1
ATOM 692 C C . GLN A 1 90 ? -4.520 3.646 29.243 1.00 89.94 90 GLN A C 1
ATOM 694 O O . GLN A 1 90 ? -5.564 3.014 29.399 1.00 89.94 90 GLN A O 1
ATOM 699 N N . GLY A 1 91 ? -4.043 4.461 30.187 1.00 87.31 91 GLY A N 1
ATOM 700 C CA . GLY A 1 91 ? -4.646 4.586 31.519 1.00 87.31 91 GLY A CA 1
ATOM 701 C C . GLY A 1 91 ? -6.116 5.029 31.526 1.00 87.31 91 GLY A C 1
ATOM 702 O O . GLY A 1 91 ? -6.817 4.779 32.502 1.00 87.31 91 GLY A O 1
ATOM 703 N N . THR A 1 92 ? -6.607 5.652 30.449 1.00 87.88 92 THR A N 1
ATOM 704 C CA . THR A 1 92 ? -8.019 6.027 30.291 1.00 87.88 92 THR A CA 1
ATOM 705 C C . THR A 1 92 ? -8.559 5.641 28.914 1.00 87.88 92 THR A C 1
ATOM 707 O O . THR A 1 92 ? -7.829 5.649 27.926 1.00 87.88 92 THR A O 1
ATOM 710 N N . LEU A 1 93 ? -9.868 5.362 28.819 1.00 83.19 93 LEU A N 1
ATOM 711 C CA . LEU A 1 93 ? -10.527 5.000 27.551 1.00 83.19 93 LEU A CA 1
ATOM 712 C C . LEU A 1 93 ? -10.386 6.076 26.468 1.00 83.19 93 LEU A C 1
ATOM 714 O O . LEU A 1 93 ? -10.276 5.743 25.293 1.00 83.19 93 LEU A O 1
ATOM 718 N N . ALA A 1 94 ? -10.356 7.353 26.859 1.00 82.69 94 ALA A N 1
ATOM 719 C CA . ALA A 1 94 ? -10.178 8.474 25.936 1.00 82.69 94 ALA A CA 1
ATOM 720 C C . ALA A 1 94 ? -8.797 8.485 25.255 1.00 82.69 94 ALA A C 1
ATOM 722 O O . ALA A 1 94 ? -8.618 9.155 24.244 1.00 82.69 94 ALA A O 1
ATOM 723 N N . GLN A 1 95 ? -7.831 7.756 25.815 1.00 85.31 95 GLN A N 1
ATOM 724 C CA . GLN A 1 95 ? -6.467 7.633 25.308 1.00 85.31 95 GLN A CA 1
ATOM 725 C C . GLN A 1 95 ? -6.218 6.292 24.599 1.00 85.31 95 GLN A C 1
ATOM 727 O O . GLN A 1 95 ? -5.151 6.085 24.020 1.00 85.31 95 GLN A O 1
ATOM 732 N N . CYS A 1 96 ? -7.180 5.366 24.637 1.00 89.62 96 CYS A N 1
ATOM 733 C CA . CYS A 1 96 ? -7.098 4.121 23.884 1.00 89.62 96 CYS A CA 1
ATOM 734 C C . CYS A 1 96 ? -7.318 4.388 22.388 1.00 89.62 96 CYS A C 1
ATOM 736 O O . CYS A 1 96 ? -8.128 5.234 22.012 1.00 89.62 96 CYS A O 1
ATOM 738 N N . SER A 1 97 ? -6.637 3.639 21.518 1.00 90.75 97 SER A N 1
ATOM 739 C CA . SER A 1 97 ? -6.813 3.755 20.068 1.00 90.75 97 SER A CA 1
ATOM 740 C C . SER A 1 97 ? -6.832 2.401 19.363 1.00 90.75 97 SER A C 1
ATOM 742 O O . SER A 1 97 ? -6.264 1.411 19.831 1.00 90.75 97 SER A O 1
ATOM 744 N N . LEU A 1 98 ? -7.513 2.371 18.219 1.00 92.19 98 LEU A N 1
ATOM 745 C CA . LEU A 1 98 ? -7.570 1.240 17.302 1.00 92.19 98 LEU A CA 1
ATOM 746 C C . LEU A 1 98 ? -7.064 1.721 15.946 1.00 92.19 98 LEU A C 1
ATOM 748 O O . LEU A 1 98 ? -7.581 2.698 15.405 1.00 92.19 98 LEU A O 1
ATOM 752 N N . LYS A 1 99 ? -6.058 1.044 15.394 1.00 91.38 99 LYS A N 1
ATOM 753 C CA . LYS A 1 99 ? -5.509 1.350 14.069 1.00 91.38 99 LYS A CA 1
ATOM 754 C C . LYS A 1 99 ? -5.560 0.102 13.204 1.00 91.38 99 LYS A C 1
ATOM 756 O O . LYS A 1 99 ? -5.094 -0.951 13.626 1.00 91.38 99 LYS A O 1
ATOM 761 N N . PHE A 1 100 ? -6.114 0.215 12.004 1.00 90.06 100 PHE A N 1
ATOM 762 C CA . PHE A 1 100 ? -6.023 -0.837 10.998 1.00 90.06 100 PHE A CA 1
ATOM 763 C C . PHE A 1 100 ? -4.868 -0.512 10.051 1.00 90.06 100 PHE A C 1
ATOM 765 O O . PHE A 1 100 ? -4.806 0.592 9.513 1.00 90.06 100 PHE A O 1
ATOM 772 N N . LEU A 1 101 ? -3.942 -1.453 9.890 1.00 89.12 101 LEU A N 1
ATOM 773 C CA . LEU A 1 101 ? -2.753 -1.319 9.058 1.00 89.12 101 LEU A CA 1
ATOM 774 C C . LEU A 1 101 ? -2.740 -2.430 8.014 1.00 89.12 101 LEU A C 1
ATOM 776 O O . LEU A 1 101 ? -2.874 -3.606 8.349 1.00 89.12 101 LEU A O 1
ATOM 780 N N . MET A 1 102 ? -2.515 -2.053 6.762 1.00 84.62 102 MET A N 1
ATOM 781 C CA . MET A 1 102 ? -2.239 -2.989 5.679 1.00 84.62 102 MET A CA 1
ATOM 782 C C . MET A 1 102 ? -0.730 -3.153 5.556 1.00 84.62 102 MET A C 1
ATOM 784 O O . MET A 1 102 ? -0.038 -2.197 5.215 1.00 84.62 102 MET A O 1
ATOM 788 N N . LEU A 1 103 ? -0.213 -4.344 5.864 1.00 85.88 103 LEU A N 1
ATOM 789 C CA . LEU A 1 103 ? 1.235 -4.580 5.860 1.00 85.88 103 LEU A CA 1
ATOM 790 C C . LEU A 1 103 ? 1.802 -4.807 4.457 1.00 85.88 103 LEU A C 1
ATOM 792 O O . LEU A 1 103 ? 2.972 -4.522 4.218 1.00 85.88 103 LEU A O 1
ATOM 796 N N . ASN A 1 104 ? 0.980 -5.314 3.538 1.00 86.25 104 ASN A N 1
ATOM 797 C CA . ASN A 1 104 ? 1.400 -5.664 2.191 1.00 86.25 104 ASN A CA 1
ATOM 798 C C . ASN A 1 104 ? 0.682 -4.797 1.143 1.00 86.25 104 ASN A C 1
ATOM 800 O O . ASN A 1 104 ? -0.500 -5.021 0.866 1.00 86.25 104 ASN A O 1
ATOM 804 N N . PRO A 1 105 ? 1.373 -3.819 0.536 1.00 82.38 105 PRO A N 1
ATOM 805 C CA . PRO A 1 105 ? 0.788 -2.984 -0.506 1.00 82.38 105 PRO A CA 1
ATOM 806 C C . PRO A 1 105 ? 0.697 -3.693 -1.868 1.00 82.38 105 PRO A C 1
ATOM 808 O O . PRO A 1 105 ? -0.071 -3.253 -2.723 1.00 82.38 105 PRO A O 1
ATOM 811 N N . ALA A 1 106 ? 1.446 -4.781 -2.089 1.00 85.44 106 ALA A N 1
ATOM 812 C CA . ALA A 1 106 ? 1.537 -5.438 -3.393 1.00 85.44 106 ALA A CA 1
ATOM 813 C C . ALA A 1 106 ? 0.202 -6.044 -3.844 1.00 85.44 106 ALA A C 1
ATOM 815 O O . ALA A 1 106 ? -0.143 -5.953 -5.019 1.00 85.44 106 ALA A O 1
ATOM 816 N N . VAL A 1 107 ? -0.586 -6.577 -2.903 1.00 82.56 107 VAL A N 1
ATOM 817 C CA . VAL A 1 107 ? -1.883 -7.221 -3.182 1.00 82.56 107 VAL A CA 1
ATOM 818 C C . VAL A 1 107 ? -2.848 -6.266 -3.886 1.00 82.56 107 VAL A C 1
ATOM 820 O O . VAL A 1 107 ? -3.515 -6.653 -4.838 1.00 82.56 107 VAL A O 1
ATOM 823 N N . HIS A 1 108 ? -2.884 -5.003 -3.459 1.00 83.00 108 HIS A N 1
ATOM 824 C CA . HIS A 1 108 ? -3.731 -3.981 -4.080 1.00 83.00 108 HIS A CA 1
ATOM 825 C C . HIS A 1 108 ? -3.135 -3.436 -5.378 1.00 83.00 108 HIS A C 1
ATOM 827 O O . HIS A 1 108 ? -3.853 -2.970 -6.258 1.00 83.00 108 HIS A O 1
ATOM 833 N N . PHE A 1 109 ? -1.811 -3.497 -5.517 1.00 88.19 109 PHE A N 1
ATOM 834 C CA . PHE A 1 109 ? -1.133 -3.026 -6.716 1.00 88.19 109 PHE A CA 1
ATOM 835 C C . PHE A 1 109 ? -1.331 -3.975 -7.909 1.00 88.19 109 PHE A C 1
ATOM 837 O O . PHE A 1 109 ? -1.271 -3.530 -9.055 1.00 88.19 109 PHE A O 1
ATOM 844 N N . CYS A 1 110 ? -1.641 -5.254 -7.661 1.00 86.62 110 CYS A N 1
ATOM 845 C CA . CYS A 1 110 ? -1.999 -6.236 -8.688 1.00 86.62 110 CYS A CA 1
ATOM 846 C C . CYS A 1 110 ? -3.110 -5.743 -9.624 1.00 86.62 110 CYS A C 1
ATOM 848 O O . CYS A 1 110 ? -2.977 -5.869 -10.838 1.00 86.62 110 CYS A O 1
ATOM 850 N N . GLU A 1 111 ? -4.184 -5.166 -9.079 1.00 86.62 111 GLU A N 1
ATOM 851 C CA . GLU A 1 111 ? -5.327 -4.678 -9.867 1.00 86.62 111 GLU A CA 1
ATOM 852 C C . GLU A 1 111 ? -4.895 -3.557 -10.817 1.00 86.62 111 GLU A C 1
ATOM 854 O O . GLU A 1 111 ? -5.172 -3.600 -12.014 1.00 86.62 111 GLU A O 1
ATOM 859 N N . VAL A 1 112 ? -4.093 -2.611 -10.321 1.00 89.56 112 VAL A N 1
ATOM 860 C CA . VAL A 1 112 ? -3.537 -1.520 -11.135 1.00 89.56 112 VAL A CA 1
ATOM 861 C C . VAL A 1 112 ? -2.694 -2.074 -12.285 1.00 89.56 112 VAL A C 1
ATOM 863 O O . VAL A 1 112 ? -2.810 -1.621 -13.425 1.00 89.56 112 VAL A O 1
ATOM 866 N N . LEU A 1 113 ? -1.858 -3.074 -12.002 1.00 88.94 113 LEU A N 1
ATOM 867 C CA . LEU A 1 113 ? -1.016 -3.731 -13.001 1.00 88.94 113 LEU A CA 1
ATOM 868 C C . LEU A 1 113 ? -1.832 -4.529 -14.031 1.00 88.94 113 LEU A C 1
ATOM 870 O O . LEU A 1 113 ? -1.419 -4.633 -15.187 1.00 88.94 113 LEU A O 1
ATOM 874 N N . GLN A 1 114 ? -2.978 -5.081 -13.629 1.00 87.12 114 GLN A N 1
ATOM 875 C CA . GLN A 1 114 ? -3.887 -5.822 -14.501 1.00 87.12 114 GLN A CA 1
ATOM 876 C C . GLN A 1 114 ? -4.781 -4.910 -15.342 1.00 87.12 114 GLN A C 1
ATOM 878 O O . GLN A 1 114 ? -5.096 -5.261 -16.475 1.00 87.12 114 GLN A O 1
ATOM 883 N N . ASP A 1 115 ? -5.179 -3.742 -14.862 1.00 90.00 115 ASP A N 1
ATOM 884 C CA . ASP A 1 115 ? -6.063 -2.858 -15.628 1.00 90.00 115 ASP A CA 1
ATOM 885 C C . ASP A 1 115 ? -5.281 -1.967 -16.597 1.00 90.00 115 ASP A C 1
ATOM 887 O O . ASP A 1 115 ? -5.741 -1.649 -17.699 1.00 90.00 115 ASP A O 1
ATOM 891 N N . CYS A 1 116 ? -4.048 -1.608 -16.239 1.00 89.56 116 CYS A N 1
ATOM 892 C CA . CYS A 1 116 ? -3.224 -0.729 -17.055 1.00 89.56 116 CYS A CA 1
ATOM 893 C C . CYS A 1 116 ? -2.571 -1.465 -18.240 1.00 89.56 116 CYS A C 1
ATOM 895 O O . CYS A 1 116 ? -2.203 -2.638 -18.179 1.00 89.56 116 CYS A O 1
ATOM 897 N N . ARG A 1 117 ? -2.371 -0.744 -19.353 1.00 88.50 117 ARG A N 1
ATOM 898 C CA . ARG A 1 117 ? -1.538 -1.224 -20.478 1.00 88.50 117 ARG A CA 1
ATOM 899 C C . ARG A 1 117 ? -0.042 -1.106 -20.188 1.00 88.50 117 ARG A C 1
ATOM 901 O O . ARG A 1 117 ? 0.746 -1.906 -20.679 1.00 88.50 117 ARG A O 1
ATOM 908 N N . SER A 1 118 ? 0.343 -0.092 -19.423 1.00 90.25 118 SER A N 1
ATOM 909 C CA . SER A 1 118 ? 1.708 0.1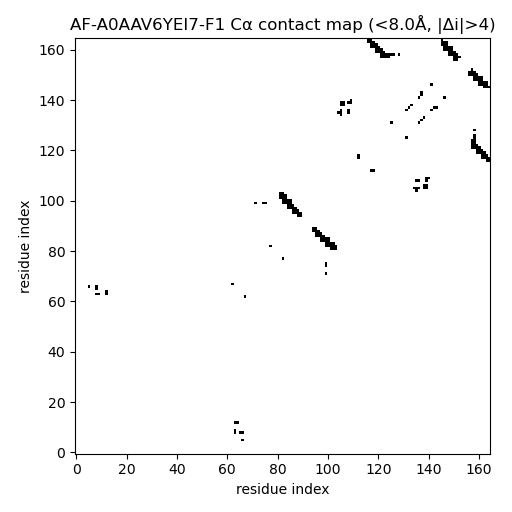21 -18.949 1.00 90.25 118 SER A CA 1
ATOM 910 C C . SER A 1 118 ? 1.677 0.961 -17.683 1.00 90.25 118 SER A C 1
ATOM 912 O O . SER A 1 118 ? 0.882 1.899 -17.608 1.00 90.25 118 SER A O 1
ATOM 914 N N . VAL A 1 119 ? 2.576 0.681 -16.744 1.00 92.06 119 VAL A N 1
ATOM 915 C CA . VAL A 1 119 ? 2.747 1.472 -15.518 1.00 92.06 119 VAL A CA 1
ATOM 916 C C . VAL A 1 119 ? 4.159 2.043 -15.504 1.00 92.06 119 VAL A C 1
ATOM 918 O O . VAL A 1 119 ? 5.121 1.312 -15.727 1.00 92.06 119 VAL A O 1
ATOM 921 N N . ILE A 1 120 ? 4.286 3.352 -15.281 1.00 91.69 120 ILE A N 1
ATOM 922 C CA . ILE A 1 120 ? 5.576 4.034 -15.142 1.00 91.69 120 ILE A CA 1
ATOM 923 C C . ILE A 1 120 ? 5.663 4.572 -13.718 1.00 91.69 120 ILE A C 1
ATOM 925 O O . ILE A 1 120 ? 4.795 5.324 -13.283 1.00 91.69 120 ILE A O 1
ATOM 929 N N . ILE A 1 121 ? 6.713 4.182 -13.005 1.00 90.75 121 ILE A N 1
ATOM 930 C CA . ILE A 1 121 ? 6.988 4.574 -11.627 1.00 90.75 121 ILE A CA 1
ATOM 931 C C . ILE A 1 121 ? 8.284 5.370 -11.650 1.00 90.75 121 ILE A C 1
ATOM 933 O O . ILE A 1 121 ? 9.328 4.843 -12.020 1.00 90.75 121 ILE A O 1
ATOM 937 N N . ALA A 1 122 ? 8.216 6.642 -11.281 1.00 89.88 122 ALA A N 1
ATOM 938 C CA . ALA A 1 122 ? 9.370 7.526 -11.223 1.00 89.88 122 ALA A CA 1
ATOM 939 C C . ALA A 1 122 ? 9.451 8.151 -9.832 1.00 89.88 122 ALA A C 1
ATOM 941 O O . ALA A 1 122 ? 8.443 8.617 -9.301 1.00 89.88 122 ALA A O 1
ATOM 942 N N . GLY A 1 123 ? 10.647 8.187 -9.249 1.00 85.12 123 GLY A N 1
ATOM 943 C CA . GLY A 1 123 ? 10.850 8.785 -7.935 1.00 85.12 123 GLY A CA 1
ATOM 944 C C . GLY A 1 123 ? 12.305 9.162 -7.708 1.00 85.12 123 GLY A C 1
ATOM 945 O O . GLY A 1 123 ? 13.209 8.392 -8.008 1.00 85.12 123 GLY A O 1
ATOM 946 N N . GLY A 1 124 ? 12.544 10.354 -7.157 1.00 80.81 124 GLY A N 1
ATOM 947 C CA . GLY A 1 124 ? 13.906 10.871 -6.980 1.00 80.81 124 GLY A CA 1
ATOM 948 C C . GLY A 1 124 ? 14.721 10.206 -5.872 1.00 80.81 124 GLY A C 1
ATOM 949 O O . GLY A 1 124 ? 15.927 10.412 -5.804 1.00 80.81 124 GLY A O 1
ATOM 950 N N . THR A 1 125 ? 14.082 9.404 -5.021 1.00 83.38 125 THR A N 1
ATOM 951 C CA . THR A 1 125 ? 14.701 8.743 -3.862 1.00 83.38 125 THR A CA 1
ATOM 952 C C . THR A 1 125 ? 14.502 7.228 -3.861 1.00 83.38 125 THR A C 1
ATOM 954 O O . THR A 1 125 ? 14.727 6.591 -2.840 1.00 83.38 125 THR A O 1
ATOM 957 N N . MET A 1 126 ? 14.104 6.614 -4.984 1.00 81.94 126 MET A N 1
ATOM 958 C CA . MET A 1 126 ? 13.884 5.157 -5.039 1.00 81.94 126 MET A CA 1
ATOM 959 C C . MET A 1 126 ? 15.183 4.340 -5.138 1.00 81.94 126 MET A C 1
ATOM 961 O O . MET A 1 126 ? 15.133 3.160 -5.463 1.00 81.94 126 MET A O 1
ATOM 965 N N . GLN A 1 127 ? 16.352 4.947 -4.922 1.00 79.31 127 GLN A N 1
ATOM 966 C CA . GLN A 1 127 ? 17.621 4.227 -4.937 1.00 79.31 127 GLN A CA 1
ATOM 967 C C . GLN A 1 127 ? 17.897 3.681 -3.523 1.00 79.31 127 GLN A C 1
ATOM 969 O O . GLN A 1 127 ? 17.964 4.485 -2.591 1.00 79.31 127 GLN A O 1
ATOM 974 N N . PRO A 1 128 ? 18.075 2.359 -3.334 1.00 85.81 128 PRO A N 1
ATOM 975 C CA . PRO A 1 128 ? 18.169 1.289 -4.337 1.00 85.81 128 PRO A CA 1
ATOM 976 C C . PRO A 1 128 ? 16.811 0.758 -4.843 1.00 85.81 128 PRO A C 1
ATOM 978 O O . PRO A 1 128 ? 15.879 0.527 -4.080 1.00 85.81 128 PRO A O 1
ATOM 981 N N . VAL A 1 129 ? 16.729 0.478 -6.149 1.00 87.62 129 VAL A N 1
ATOM 982 C CA . VAL A 1 129 ? 15.477 0.078 -6.827 1.00 87.62 129 VAL A CA 1
ATOM 983 C C . VAL A 1 129 ? 15.128 -1.406 -6.615 1.00 87.62 129 VAL A C 1
ATOM 985 O O . VAL A 1 129 ? 14.001 -1.832 -6.872 1.00 87.62 129 VAL A O 1
ATOM 988 N N . SER A 1 130 ? 16.079 -2.222 -6.149 1.00 89.56 130 SER A N 1
ATOM 989 C CA . SER A 1 130 ? 15.915 -3.670 -5.939 1.00 89.56 130 SER A CA 1
ATOM 990 C C . SER A 1 130 ? 14.763 -3.995 -4.999 1.00 89.56 130 SER A C 1
ATOM 992 O O . SER A 1 130 ? 13.894 -4.794 -5.347 1.00 89.56 130 SER A O 1
ATOM 994 N N . ASP A 1 131 ? 14.734 -3.328 -3.850 1.00 89.12 131 ASP A N 1
ATOM 995 C CA . ASP A 1 131 ? 13.802 -3.624 -2.765 1.00 89.12 131 ASP A CA 1
ATOM 996 C C . ASP A 1 131 ? 12.387 -3.271 -3.202 1.00 89.12 131 ASP A C 1
ATOM 998 O O . ASP A 1 131 ? 11.460 -4.057 -3.031 1.00 89.12 131 ASP A O 1
ATOM 1002 N N . PHE A 1 132 ? 12.241 -2.140 -3.895 1.00 90.19 132 PHE A N 1
ATOM 1003 C CA . PHE A 1 132 ? 10.975 -1.731 -4.483 1.00 90.19 132 PHE A CA 1
ATOM 1004 C C . PHE A 1 132 ? 10.461 -2.750 -5.512 1.00 90.19 132 PHE A C 1
ATOM 1006 O O . PHE A 1 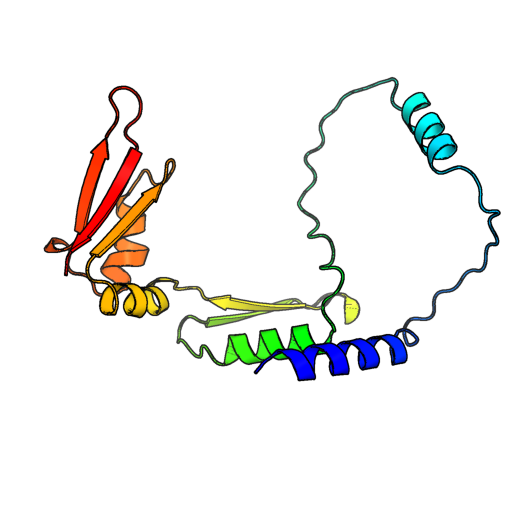132 ? 9.290 -3.137 -5.481 1.00 90.19 132 PHE A O 1
ATOM 1013 N N . LYS A 1 133 ? 11.333 -3.234 -6.411 1.00 90.50 133 LYS A N 1
ATOM 1014 C CA . LYS A 1 133 ? 10.962 -4.263 -7.398 1.00 90.50 133 LYS A CA 1
ATOM 1015 C C . LYS A 1 133 ? 10.518 -5.553 -6.714 1.00 90.50 133 LYS A C 1
ATOM 1017 O O . LYS A 1 133 ? 9.521 -6.137 -7.126 1.00 90.50 133 LYS A O 1
ATOM 1022 N N . GLN A 1 134 ? 11.226 -5.986 -5.674 1.00 90.75 134 GLN A N 1
ATOM 1023 C CA . GLN A 1 134 ? 10.900 -7.211 -4.948 1.00 90.75 134 GLN A CA 1
ATOM 1024 C C . GLN A 1 134 ? 9.604 -7.080 -4.143 1.00 90.75 134 GLN A C 1
ATOM 1026 O O . GLN A 1 134 ? 8.707 -7.907 -4.297 1.00 90.75 134 GLN A O 1
ATOM 1031 N N . GLN A 1 135 ? 9.487 -6.035 -3.325 1.00 89.69 135 GLN A N 1
ATOM 1032 C CA . GLN A 1 135 ? 8.397 -5.872 -2.364 1.00 89.69 135 GLN A CA 1
ATOM 1033 C C . GLN A 1 135 ? 7.078 -5.429 -2.991 1.00 89.69 135 GLN A C 1
ATOM 1035 O O . GLN A 1 135 ? 6.031 -5.730 -2.429 1.00 89.69 135 GLN A O 1
ATOM 1040 N N . LEU A 1 136 ? 7.106 -4.720 -4.125 1.00 90.88 136 LEU A N 1
ATOM 1041 C CA . LEU A 1 136 ? 5.885 -4.257 -4.780 1.00 90.88 136 LEU A CA 1
ATOM 1042 C C . LEU A 1 136 ? 5.579 -5.038 -6.057 1.00 90.88 136 LEU A C 1
ATOM 1044 O O . LEU A 1 136 ? 4.476 -5.544 -6.204 1.00 90.88 136 LEU A O 1
ATOM 1048 N N . LEU A 1 137 ? 6.531 -5.131 -6.990 1.00 91.44 137 LEU A N 1
ATOM 1049 C CA . LEU A 1 137 ? 6.250 -5.634 -8.341 1.00 91.44 137 LEU A CA 1
ATOM 1050 C C . LEU A 1 137 ? 6.257 -7.165 -8.403 1.00 91.44 137 LEU A C 1
ATOM 1052 O O . LEU A 1 137 ? 5.293 -7.768 -8.866 1.00 91.44 137 LEU A O 1
ATOM 1056 N N . ILE A 1 138 ? 7.318 -7.797 -7.902 1.00 90.88 138 ILE A N 1
ATOM 1057 C CA . ILE A 1 138 ? 7.445 -9.261 -7.890 1.00 90.88 138 ILE A CA 1
ATOM 1058 C C . ILE A 1 138 ? 6.465 -9.870 -6.883 1.00 90.88 138 ILE A C 1
ATOM 1060 O O . ILE A 1 138 ? 5.802 -10.854 -7.199 1.00 90.88 138 ILE A O 1
ATOM 1064 N N . ALA A 1 139 ? 6.304 -9.258 -5.706 1.00 88.75 139 ALA A N 1
ATOM 1065 C CA . ALA A 1 139 ? 5.289 -9.667 -4.734 1.00 88.75 139 ALA A CA 1
ATOM 1066 C C . ALA A 1 139 ? 3.850 -9.545 -5.276 1.00 88.75 139 ALA A C 1
ATOM 1068 O O . ALA A 1 139 ? 2.988 -10.324 -4.878 1.00 88.75 139 ALA A O 1
ATOM 1069 N N . ALA A 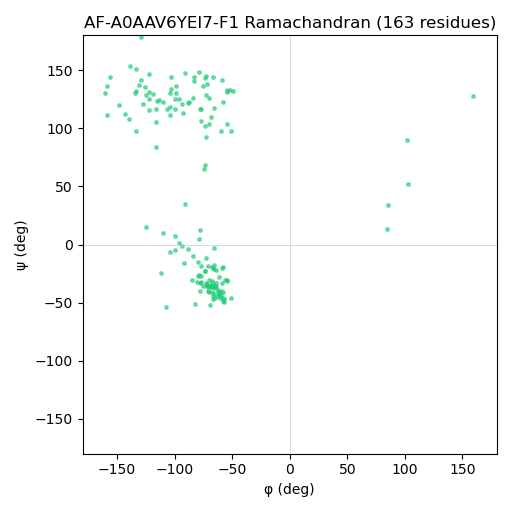1 140 ? 3.598 -8.628 -6.221 1.00 88.44 140 ALA A N 1
ATOM 1070 C CA . ALA A 1 140 ? 2.332 -8.532 -6.955 1.00 88.44 140 ALA A CA 1
ATOM 1071 C C . ALA A 1 140 ? 2.199 -9.572 -8.092 1.00 88.44 140 ALA A C 1
ATOM 1073 O O . ALA A 1 140 ? 1.238 -9.548 -8.860 1.00 88.44 140 ALA A O 1
ATOM 1074 N N . GLY A 1 141 ? 3.161 -10.490 -8.231 1.00 87.56 141 GLY A N 1
ATOM 1075 C CA . GLY A 1 141 ? 3.146 -11.557 -9.231 1.00 87.56 141 GLY A CA 1
ATOM 1076 C C . GLY A 1 141 ? 3.685 -11.156 -10.606 1.00 87.56 141 GLY A C 1
ATOM 1077 O O . GLY A 1 141 ? 3.481 -11.894 -11.570 1.00 87.56 141 GLY A O 1
ATOM 1078 N N . LEU A 1 142 ? 4.370 -10.012 -10.737 1.00 90.31 142 LEU A N 1
ATOM 1079 C CA . LEU A 1 142 ? 5.040 -9.673 -11.993 1.00 90.31 142 LEU A CA 1
ATOM 1080 C C . LEU A 1 142 ? 6.313 -10.489 -12.182 1.00 90.31 142 LEU A C 1
ATOM 1082 O O . LEU A 1 142 ? 7.152 -10.607 -11.288 1.00 90.31 142 LEU A O 1
ATOM 1086 N N . LEU A 1 143 ? 6.487 -10.973 -13.408 1.00 89.19 143 LEU A N 1
ATOM 1087 C CA . LEU A 1 143 ? 7.733 -11.588 -13.831 1.00 89.19 143 LEU A CA 1
ATOM 1088 C C . LEU A 1 143 ? 8.816 -10.517 -14.049 1.00 89.19 143 LEU A C 1
ATOM 1090 O O . LEU A 1 143 ? 8.505 -9.441 -14.578 1.00 89.19 143 LEU A O 1
ATOM 1094 N N . PRO A 1 144 ? 10.088 -10.803 -13.714 1.00 87.62 144 PRO A N 1
ATOM 1095 C CA . PRO A 1 144 ? 11.188 -9.862 -13.902 1.00 87.62 144 PRO A CA 1
ATOM 1096 C C . PRO A 1 144 ? 11.339 -9.361 -15.343 1.00 87.62 144 PRO A C 1
ATOM 1098 O O . PRO A 1 144 ? 11.723 -8.211 -15.535 1.00 87.62 144 PRO A O 1
ATOM 1101 N N . GLU A 1 145 ? 10.989 -10.167 -16.356 1.00 89.25 145 GLU A N 1
ATOM 1102 C CA . GLU A 1 145 ? 11.128 -9.765 -17.767 1.00 89.25 145 GLU A CA 1
ATOM 1103 C C . GLU A 1 145 ? 10.211 -8.596 -18.159 1.00 89.25 145 GLU A C 1
ATOM 1105 O O . GLU A 1 145 ? 10.473 -7.896 -19.136 1.00 89.25 145 GLU A O 1
ATOM 1110 N N . ARG A 1 146 ? 9.133 -8.360 -17.400 1.00 88.38 146 ARG A N 1
ATOM 1111 C CA . ARG A 1 146 ? 8.185 -7.262 -17.649 1.00 88.38 146 ARG A CA 1
ATOM 1112 C C . ARG A 1 146 ? 8.631 -5.933 -17.048 1.00 88.38 146 ARG A C 1
ATOM 1114 O O . ARG A 1 146 ? 7.991 -4.912 -17.305 1.00 88.38 146 ARG A O 1
ATOM 1121 N N . ILE A 1 147 ? 9.681 -5.946 -16.228 1.00 91.81 147 ILE A N 1
ATOM 1122 C CA . ILE A 1 147 ? 10.140 -4.801 -15.448 1.00 91.81 147 ILE A CA 1
ATOM 1123 C C . ILE A 1 147 ? 11.384 -4.228 -16.117 1.00 91.81 147 ILE A C 1
ATOM 1125 O O . ILE A 1 147 ? 12.452 -4.834 -16.100 1.00 91.81 147 ILE A O 1
ATOM 1129 N N . VAL A 1 148 ? 11.258 -3.026 -16.671 1.00 90.62 148 VAL A N 1
ATOM 1130 C CA . VAL A 1 148 ? 12.372 -2.320 -17.304 1.00 90.62 148 VAL A CA 1
ATOM 1131 C C . VAL A 1 148 ? 12.757 -1.124 -16.449 1.00 90.62 148 VAL A C 1
ATOM 1133 O O . VAL A 1 148 ? 11.929 -0.262 -16.163 1.00 90.62 148 VAL A O 1
ATOM 1136 N N . GLU A 1 149 ? 14.016 -1.075 -16.032 1.00 88.19 149 GLU A N 1
ATOM 1137 C CA . GLU A 1 149 ? 14.576 0.034 -15.268 1.00 88.19 149 GLU A CA 1
ATOM 1138 C C . GLU A 1 149 ? 15.345 0.966 -16.202 1.00 88.19 149 GLU A C 1
ATOM 1140 O O . GLU A 1 149 ? 16.188 0.536 -16.987 1.00 88.19 149 GLU A O 1
ATOM 1145 N N . PHE A 1 150 ? 15.045 2.251 -16.101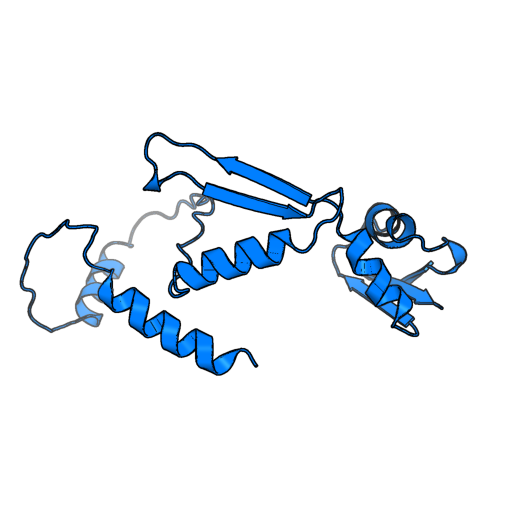 1.00 85.38 150 PHE A N 1
ATOM 1146 C CA . PHE A 1 150 ? 15.734 3.322 -16.789 1.00 85.38 150 PHE A CA 1
ATOM 1147 C C . PHE A 1 150 ? 16.259 4.303 -15.760 1.00 85.38 150 PHE A C 1
ATOM 1149 O O . PHE A 1 150 ? 15.619 4.571 -14.742 1.00 85.38 150 PHE A O 1
ATOM 1156 N N . SER A 1 151 ? 17.398 4.904 -16.066 1.00 80.94 151 SER A N 1
ATOM 1157 C CA . SER A 1 151 ? 17.814 6.101 -15.370 1.00 80.94 151 SER A CA 1
ATOM 1158 C C . SER A 1 151 ? 18.282 7.152 -16.356 1.00 80.94 151 SER A C 1
ATOM 1160 O O . SER A 1 151 ? 19.031 6.856 -17.283 1.00 80.94 151 SER A O 1
ATOM 1162 N N . CYS A 1 152 ? 17.783 8.373 -16.180 1.00 69.75 152 CYS A N 1
ATOM 1163 C CA . CYS A 1 152 ? 18.110 9.515 -17.018 1.00 69.75 152 CYS A CA 1
ATOM 1164 C C . CYS A 1 152 ? 18.684 10.614 -16.123 1.00 69.75 152 CYS A C 1
ATOM 1166 O O . CYS A 1 152 ? 17.989 11.117 -15.241 1.00 69.75 152 CYS A O 1
ATOM 1168 N N . GLY A 1 153 ? 19.951 10.971 -16.330 1.00 63.09 153 GLY A N 1
ATOM 1169 C CA . GLY A 1 153 ? 20.612 12.047 -15.596 1.00 63.09 153 GLY A CA 1
ATOM 1170 C C . GLY A 1 153 ? 22.130 11.925 -15.639 1.00 63.09 153 GLY A C 1
ATOM 1171 O O . GLY A 1 153 ? 22.678 10.882 -15.305 1.00 63.09 153 GLY A O 1
ATOM 1172 N N . GLU A 1 154 ? 22.799 13.005 -16.038 1.00 58.28 154 GLU A N 1
ATOM 1173 C CA . GLU A 1 154 ? 24.261 13.066 -16.154 1.00 58.28 154 GLU A CA 1
ATOM 1174 C C . GLU A 1 154 ? 24.945 13.252 -14.785 1.00 58.28 154 GLU A C 1
ATOM 1176 O O . GLU A 1 154 ? 26.009 12.690 -14.552 1.00 58.28 154 GLU A O 1
ATOM 1181 N N . TRP A 1 155 ? 24.314 13.977 -13.841 1.00 57.78 155 TRP A N 1
ATOM 1182 C CA . TRP A 1 155 ? 24.893 14.250 -12.510 1.00 57.78 155 TRP A CA 1
ATOM 1183 C C . TRP A 1 155 ? 24.169 13.571 -11.331 1.00 57.78 155 TRP A C 1
ATOM 1185 O O . TRP A 1 155 ? 24.797 13.321 -10.301 1.00 57.78 155 TRP A O 1
ATOM 1195 N N . ARG A 1 156 ? 22.873 13.232 -11.466 1.00 58.06 156 ARG A N 1
ATOM 1196 C CA . ARG A 1 156 ? 22.149 12.333 -10.546 1.00 58.06 156 ARG A CA 1
ATOM 1197 C C . ARG A 1 156 ? 21.145 11.448 -11.294 1.00 58.06 156 ARG A C 1
ATOM 1199 O O . ARG A 1 156 ? 20.154 11.978 -11.797 1.00 58.06 156 ARG A O 1
ATOM 1206 N N . PRO A 1 157 ? 21.374 10.126 -11.360 1.00 63.34 157 PRO A N 1
ATOM 1207 C CA . PRO A 1 157 ? 20.451 9.194 -11.992 1.00 63.34 157 PRO A CA 1
ATOM 1208 C C . PRO A 1 157 ? 19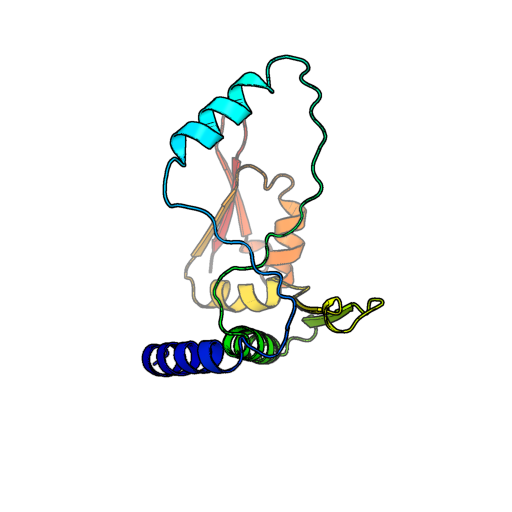.128 9.129 -11.214 1.00 63.34 157 PRO A C 1
ATOM 1210 O O . PRO A 1 157 ? 19.105 8.732 -10.051 1.00 63.34 157 PRO A O 1
ATOM 1213 N N . LEU A 1 158 ? 18.016 9.522 -11.846 1.00 72.3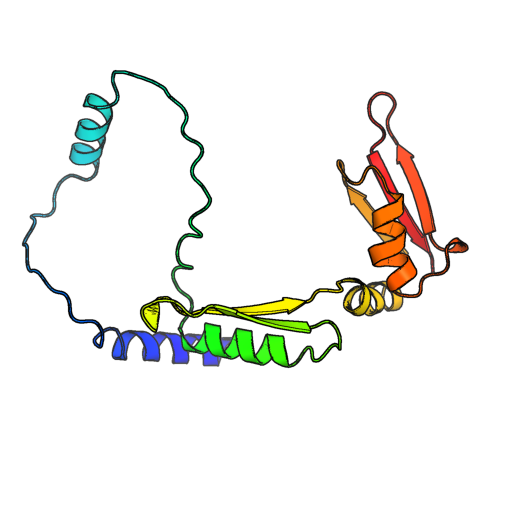8 158 LEU A N 1
ATOM 1214 C CA . LEU A 1 158 ? 16.674 9.309 -11.297 1.00 72.38 158 LEU A CA 1
ATOM 1215 C C . LEU A 1 158 ? 16.174 7.926 -11.735 1.00 72.38 158 LEU A C 1
ATOM 1217 O O . LEU A 1 158 ? 16.139 7.670 -12.942 1.00 72.38 158 LEU A O 1
ATOM 1221 N N . PRO A 1 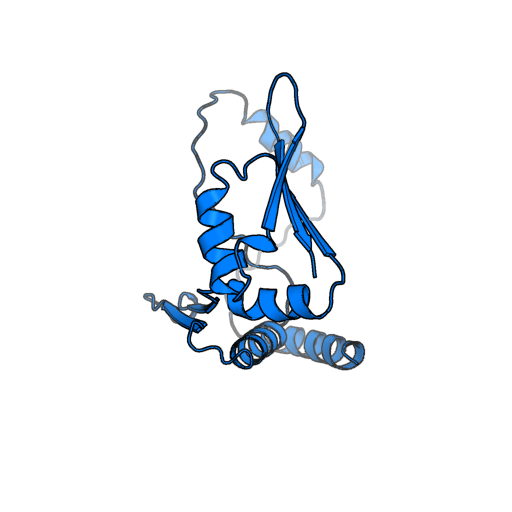159 ? 15.817 7.022 -10.812 1.00 77.00 159 PRO A N 1
ATOM 1222 C CA . PRO A 1 159 ? 15.280 5.720 -11.178 1.00 77.00 159 PRO A CA 1
ATOM 1223 C C . PRO A 1 159 ? 13.847 5.844 -11.710 1.00 77.00 159 PRO A C 1
ATOM 1225 O O . PRO A 1 159 ? 12.965 6.438 -11.085 1.00 77.00 159 PRO A O 1
ATOM 1228 N N . VAL A 1 160 ? 13.623 5.253 -12.880 1.00 81.62 160 VAL A N 1
ATOM 1229 C CA . VAL A 1 160 ? 12.327 5.146 -13.547 1.00 81.62 160 VAL A CA 1
ATOM 1230 C C . VAL A 1 160 ? 12.090 3.680 -13.881 1.00 81.62 160 VAL A C 1
ATOM 1232 O O . VAL A 1 160 ? 12.855 3.073 -14.621 1.00 81.62 160 VAL A O 1
ATOM 1235 N N . ILE A 1 161 ? 11.016 3.099 -13.362 1.00 83.06 161 ILE A N 1
ATOM 1236 C CA . ILE A 1 161 ? 10.610 1.729 -13.664 1.00 83.06 161 ILE A CA 1
ATOM 1237 C C . ILE A 1 161 ? 9.425 1.771 -14.615 1.00 83.06 161 ILE A C 1
ATOM 1239 O O . ILE A 1 161 ? 8.428 2.439 -14.354 1.00 83.06 161 ILE A O 1
ATOM 1243 N N . ARG A 1 162 ? 9.504 1.014 -15.701 1.00 86.19 162 ARG A N 1
ATOM 1244 C CA . ARG A 1 162 ? 8.408 0.786 -16.634 1.00 86.19 162 ARG A CA 1
ATOM 1245 C C . ARG A 1 162 ? 7.994 -0.677 -16.574 1.00 86.19 162 ARG A C 1
ATOM 1247 O O . ARG A 1 162 ? 8.812 -1.559 -16.814 1.00 86.19 162 ARG A O 1
ATOM 1254 N N . VAL A 1 163 ? 6.716 -0.922 -16.308 1.00 84.00 163 VAL A N 1
ATOM 1255 C CA . VAL A 1 163 ? 6.094 -2.244 -16.406 1.00 84.00 163 VAL A CA 1
ATOM 1256 C C . VAL A 1 163 ? 5.336 -2.341 -17.724 1.00 84.00 163 VAL A C 1
ATOM 1258 O O . VAL A 1 163 ? 4.493 -1.489 -18.029 1.00 84.00 163 VAL A O 1
ATOM 1261 N N . LEU A 1 164 ? 5.654 -3.370 -18.506 1.00 73.25 164 LEU A N 1
ATOM 1262 C CA . LEU A 1 164 ? 4.998 -3.690 -19.772 1.00 73.25 164 LEU A CA 1
ATOM 1263 C C . LEU A 1 164 ? 4.032 -4.863 -19.601 1.00 73.25 164 LEU A C 1
ATOM 1265 O O . LEU A 1 164 ? 4.301 -5.797 -18.840 1.00 73.25 164 LEU A O 1
ATOM 1269 N N . ARG A 1 165 ? 2.909 -4.809 -20.319 1.00 67.31 165 ARG A N 1
ATOM 1270 C CA . ARG A 1 165 ? 1.959 -5.917 -20.379 1.00 67.31 165 ARG A CA 1
ATOM 1271 C C . ARG A 1 165 ? 2.276 -6.874 -21.515 1.00 67.31 165 ARG A C 1
ATOM 1273 O O . ARG A 1 165 ? 2.613 -6.378 -22.611 1.00 67.31 165 ARG A O 1
#

Solvent-accessible surface area (backbone atoms only — not comparable to full-atom values): 10622 Å² total; per-residue (Å²): 139,70,66,72,60,55,61,58,47,51,64,53,49,69,75,61,67,72,81,73,87,77,83,79,90,75,91,74,82,95,75,53,78,66,59,57,50,56,56,54,58,71,69,72,78,75,85,94,75,92,74,86,76,74,84,73,77,70,77,80,80,86,67,44,73,64,55,54,50,50,52,50,55,54,54,60,67,62,76,49,96,52,51,44,78,48,77,46,83,51,102,43,78,92,66,38,49,79,44,81,43,74,74,58,66,13,72,67,46,34,56,57,64,69,74,42,74,59,49,77,50,73,42,90,73,51,78,72,55,64,59,56,43,48,61,39,43,41,63,35,69,48,59,71,89,36,56,45,80,44,65,66,54,95,88,62,68,34,50,31,40,38,39,59,115

Mean predicted aligned error: 17.22 Å

Radius of gyration: 25.12 Å; Cα contacts (8 Å, |Δi|>4): 124; chains: 1; bounding box: 52×55×54 Å

InterPro domains:
  IPR045028 Helicase superfamily 1/2, DinG/Rad3-like [PTHR11472] (58-139)

Foldseek 3Di:
DPPPVQVVLQVVQVVPPPPDDDDDDDDDDDDDPPPVVVVVVVVPPDDDDDDDDDDPPDPPPDDRVVVVVVVVVVLVVVPDPQKDWDWADDPDPVPTDIDIDRPAPQCVVLVVLVVDQKDKDWDQPCPVVVCVCVRHVVVNVDDPVQWDWDFDDDPGTTIMIMGHD